Pro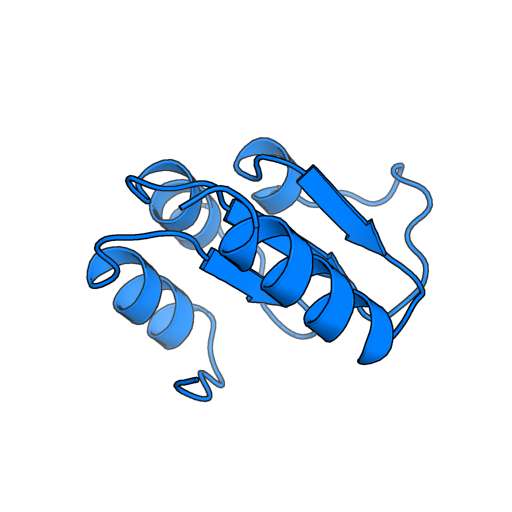tein AF-A0A3D5E8U0-F1 (afdb_monomer_lite)

Radius of gyration: 11.93 Å; chains: 1; bounding box: 29×27×30 Å

Structure (mmCIF, N/CA/C/O backbone):
data_AF-A0A3D5E8U0-F1
#
_entry.id   AF-A0A3D5E8U0-F1
#
loop_
_atom_site.group_PDB
_atom_site.id
_atom_site.type_symbol
_atom_site.label_atom_id
_atom_site.label_alt_id
_atom_site.label_comp_id
_atom_site.label_asym_id
_atom_site.label_entity_id
_atom_site.label_seq_id
_atom_site.pdbx_PDB_ins_code
_atom_site.Cartn_x
_atom_site.Cartn_y
_atom_site.Cartn_z
_atom_site.occupancy
_atom_site.B_iso_or_equiv
_atom_site.auth_seq_id
_atom_site.auth_comp_id
_atom_site.auth_asym_id
_atom_site.auth_atom_id
_atom_site.pdbx_PDB_model_num
ATOM 1 N N . MET A 1 1 ? -11.120 -9.172 0.183 1.00 51.50 1 MET A N 1
ATOM 2 C CA . MET A 1 1 ? -10.412 -8.264 -0.746 1.00 51.50 1 MET A CA 1
ATOM 3 C C . MET A 1 1 ? -11.406 -7.805 -1.797 1.00 51.50 1 MET A C 1
ATOM 5 O O . MET A 1 1 ? -12.091 -8.659 -2.343 1.00 51.50 1 MET A O 1
ATOM 9 N N . CYS A 1 2 ? -11.516 -6.503 -2.059 1.00 49.66 2 CYS A N 1
ATOM 10 C CA . CYS A 1 2 ? -12.320 -5.979 -3.168 1.00 49.66 2 CYS A CA 1
ATOM 11 C C . CYS A 1 2 ? -11.387 -5.769 -4.371 1.00 49.66 2 CYS A C 1
ATOM 13 O O . CYS A 1 2 ? -10.464 -4.961 -4.248 1.00 49.66 2 CYS A O 1
ATOM 15 N N . PRO A 1 3 ? -11.551 -6.487 -5.498 1.00 59.72 3 PRO A N 1
ATOM 16 C CA . PRO A 1 3 ? -10.702 -6.280 -6.664 1.00 59.72 3 PRO A CA 1
ATOM 17 C C . PRO A 1 3 ? -11.051 -4.933 -7.306 1.00 59.72 3 PRO A C 1
ATOM 19 O O . PRO A 1 3 ? -12.081 -4.802 -7.959 1.00 59.72 3 PRO A O 1
ATOM 22 N N . CYS A 1 4 ? -10.201 -3.930 -7.099 1.00 68.56 4 CYS A N 1
ATOM 23 C CA . CYS A 1 4 ? -10.293 -2.642 -7.781 1.00 68.56 4 CYS A CA 1
ATOM 24 C C . CYS A 1 4 ? -9.448 -2.718 -9.058 1.00 68.56 4 CYS A C 1
ATOM 26 O O . CYS A 1 4 ? -8.323 -3.214 -9.016 1.00 68.56 4 CYS A O 1
ATOM 28 N N . ARG A 1 5 ? -9.990 -2.275 -10.193 1.00 72.00 5 ARG A N 1
ATOM 29 C CA . ARG A 1 5 ? -9.350 -2.351 -11.518 1.00 72.00 5 ARG A CA 1
ATOM 30 C C . ARG A 1 5 ? -8.837 -1.000 -12.006 1.00 72.00 5 ARG A C 1
ATOM 32 O O . ARG A 1 5 ? -8.059 -0.957 -12.951 1.00 72.00 5 ARG A O 1
ATOM 39 N N . THR A 1 6 ? -9.267 0.090 -11.378 1.00 86.88 6 THR A N 1
ATOM 40 C CA . THR A 1 6 ? -8.863 1.455 -11.732 1.00 86.88 6 THR A CA 1
ATOM 41 C C . THR A 1 6 ? -8.364 2.229 -10.515 1.00 86.88 6 THR A C 1
ATOM 43 O O . THR A 1 6 ? -8.785 1.974 -9.385 1.00 86.88 6 THR A O 1
ATOM 46 N N . THR A 1 7 ? -7.517 3.239 -10.742 1.00 89.94 7 THR A N 1
ATOM 47 C CA . THR A 1 7 ? -7.053 4.152 -9.683 1.00 89.94 7 THR A CA 1
ATOM 48 C C . THR A 1 7 ? -8.223 4.802 -8.933 1.00 89.94 7 THR A C 1
ATOM 50 O O . THR A 1 7 ? -8.168 4.935 -7.712 1.00 89.94 7 THR A O 1
ATOM 53 N N . ALA A 1 8 ? -9.310 5.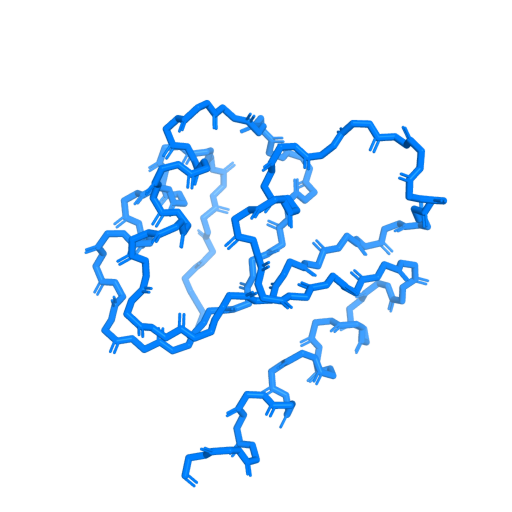157 -9.627 1.00 89.88 8 ALA A N 1
ATOM 54 C CA . ALA A 1 8 ? -10.491 5.768 -9.013 1.00 89.88 8 ALA A CA 1
ATOM 55 C C . ALA A 1 8 ? -11.209 4.823 -8.031 1.00 89.88 8 ALA A C 1
ATOM 57 O O . ALA A 1 8 ? -11.579 5.240 -6.933 1.00 89.88 8 ALA A O 1
ATOM 58 N N . GLU A 1 9 ? -11.365 3.546 -8.390 1.00 90.31 9 GLU A N 1
ATOM 59 C CA . GLU A 1 9 ? -11.948 2.532 -7.500 1.00 90.31 9 GLU A CA 1
ATOM 60 C C . GLU A 1 9 ? -11.069 2.293 -6.273 1.00 90.31 9 GLU A C 1
ATOM 62 O O . GLU A 1 9 ? -11.581 2.188 -5.161 1.00 90.31 9 GLU A O 1
ATOM 67 N N . VAL A 1 10 ? -9.745 2.266 -6.457 1.00 91.38 10 VAL A N 1
ATOM 68 C CA . VAL A 1 10 ? -8.794 2.124 -5.348 1.00 91.38 10 VAL A CA 1
ATOM 69 C C . VAL A 1 10 ? -8.894 3.315 -4.398 1.00 91.38 10 VAL A C 1
ATOM 71 O O . VAL A 1 10 ? -8.980 3.123 -3.189 1.00 91.38 10 VAL A O 1
ATOM 74 N N . VAL A 1 11 ? -8.947 4.544 -4.918 1.00 93.19 11 VAL A N 1
ATOM 75 C CA . VAL A 1 11 ? -9.142 5.757 -4.106 1.00 93.19 11 VAL A CA 1
ATOM 76 C C . VAL A 1 11 ? -10.447 5.690 -3.313 1.00 93.19 11 VAL A C 1
ATOM 78 O O . VAL A 1 11 ? -10.446 5.962 -2.110 1.00 93.19 11 VAL A O 1
ATOM 81 N N . ALA A 1 12 ? -11.550 5.306 -3.959 1.00 91.56 12 ALA A N 1
ATOM 82 C CA . ALA A 1 12 ? -12.839 5.146 -3.294 1.00 91.56 12 ALA A CA 1
ATOM 83 C C . ALA A 1 12 ? -12.781 4.075 -2.192 1.00 91.56 12 ALA A C 1
ATOM 85 O O . ALA A 1 12 ? -13.254 4.312 -1.079 1.00 91.56 12 ALA A O 1
ATOM 86 N N . ALA A 1 13 ? -12.140 2.934 -2.465 1.00 91.50 13 ALA A N 1
ATOM 87 C CA . ALA A 1 13 ? -11.946 1.873 -1.486 1.00 91.50 13 ALA A CA 1
ATOM 88 C C . ALA A 1 13 ? -11.131 2.370 -0.284 1.00 91.50 13 ALA A C 1
ATOM 90 O O . ALA A 1 13 ? -11.586 2.222 0.848 1.00 91.50 13 ALA A O 1
ATOM 91 N N . LEU A 1 14 ? -9.996 3.038 -0.511 1.00 91.19 14 LEU A N 1
ATOM 92 C CA . LEU A 1 14 ? -9.151 3.607 0.547 1.00 91.19 14 LEU A CA 1
ATOM 93 C C . LEU A 1 14 ? -9.917 4.585 1.446 1.00 91.19 14 LEU A C 1
ATOM 95 O O . LEU A 1 14 ? -9.738 4.560 2.659 1.00 91.19 14 LEU A O 1
ATOM 99 N N . CYS A 1 15 ? -10.813 5.395 0.877 1.00 89.31 15 CYS A N 1
ATOM 100 C CA . CYS A 1 15 ? -11.636 6.332 1.647 1.00 89.31 15 CYS A CA 1
ATOM 101 C C . CYS A 1 15 ? -12.674 5.640 2.548 1.00 89.31 15 CYS A C 1
ATOM 103 O O . CYS A 1 15 ? -13.158 6.253 3.496 1.00 89.31 15 CYS A O 1
ATOM 105 N N . SER A 1 16 ? -13.029 4.387 2.255 1.00 88.50 16 SER A N 1
ATOM 106 C CA . SER A 1 16 ? -13.994 3.592 3.027 1.00 88.50 16 SER A CA 1
ATOM 107 C C . SER A 1 16 ? -13.346 2.663 4.063 1.00 88.50 16 SER A C 1
ATOM 109 O O . SER A 1 16 ? -14.049 2.052 4.868 1.00 88.50 16 SER A O 1
ATOM 111 N N . VAL A 1 17 ? -12.014 2.533 4.055 1.00 89.69 17 VAL A N 1
ATOM 112 C CA . VAL A 1 17 ? -11.298 1.617 4.948 1.00 89.69 17 VAL A CA 1
ATOM 113 C C . VAL A 1 17 ? -11.125 2.224 6.341 1.00 89.69 17 VAL A C 1
ATOM 115 O O . VAL A 1 17 ? -10.588 3.315 6.503 1.00 89.69 17 VAL A O 1
ATOM 118 N N . ALA A 1 18 ? -11.503 1.456 7.366 1.00 86.12 18 ALA A N 1
ATOM 119 C CA . ALA A 1 18 ? -11.335 1.812 8.777 1.00 86.12 18 ALA A CA 1
ATOM 120 C C . ALA A 1 18 ? -10.098 1.173 9.452 1.00 86.12 18 ALA A C 1
ATOM 122 O O . ALA A 1 18 ? -9.966 1.244 10.670 1.00 86.12 18 ALA A O 1
ATOM 123 N N . GLY A 1 19 ? -9.197 0.527 8.701 1.00 89.25 19 GLY A N 1
ATOM 124 C CA . GLY A 1 19 ? -8.100 -0.273 9.262 1.00 89.25 19 GLY A CA 1
ATOM 125 C C . GLY A 1 19 ? -6.825 -0.298 8.419 1.00 89.25 19 GLY A C 1
ATOM 126 O O . GLY A 1 19 ? -6.525 0.641 7.686 1.00 89.25 19 GLY A O 1
ATOM 127 N N . HIS A 1 20 ? -6.044 -1.369 8.566 1.00 93.56 20 HIS A N 1
ATOM 128 C CA . HIS A 1 20 ? -4.809 -1.579 7.811 1.00 93.56 20 HIS A CA 1
ATOM 129 C C . HIS A 1 20 ? -5.074 -1.920 6.339 1.00 93.56 20 HIS A C 1
ATOM 131 O O . HIS A 1 20 ? -6.058 -2.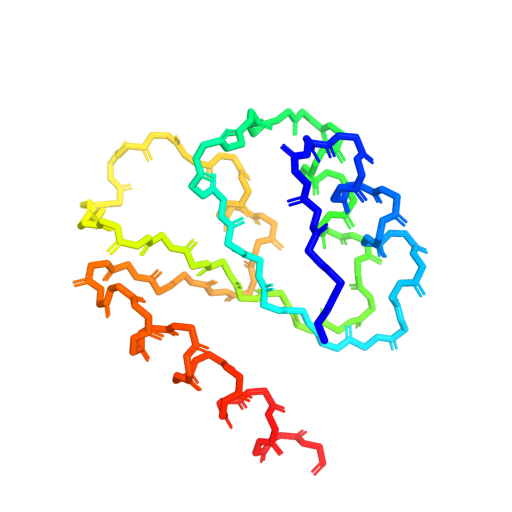587 6.017 1.00 93.56 20 HIS A O 1
ATOM 137 N N . VAL A 1 21 ? -4.170 -1.500 5.452 1.00 94.56 21 VAL A N 1
ATOM 138 C CA . VAL A 1 21 ? -4.282 -1.706 4.003 1.00 94.56 21 VAL A CA 1
ATOM 139 C C . VAL A 1 21 ? -3.004 -2.312 3.439 1.00 94.56 21 VAL A C 1
ATOM 141 O O . VAL A 1 21 ? -1.902 -1.837 3.705 1.00 94.56 21 VAL A O 1
ATOM 144 N N . VAL A 1 22 ? -3.173 -3.321 2.585 1.00 94.88 22 VAL A N 1
ATOM 145 C CA . VAL A 1 22 ? -2.154 -3.744 1.620 1.00 94.88 22 VAL A CA 1
ATOM 146 C C . VAL A 1 22 ? -2.546 -3.178 0.261 1.00 94.88 22 VAL A C 1
ATOM 148 O O . VAL A 1 22 ? -3.621 -3.493 -0.248 1.00 94.88 22 VAL A O 1
ATOM 151 N N . LEU A 1 23 ? -1.697 -2.322 -0.305 1.00 94.31 23 LEU A N 1
ATOM 152 C CA . LEU A 1 23 ? -1.952 -1.610 -1.552 1.00 94.31 23 LEU A CA 1
ATOM 153 C C . LEU A 1 23 ? -1.007 -2.115 -2.644 1.00 94.31 23 LEU A C 1
ATOM 155 O O . LEU A 1 23 ? 0.168 -1.755 -2.673 1.00 94.31 23 LEU A O 1
ATOM 159 N N . CYS A 1 24 ? -1.526 -2.944 -3.547 1.00 92.50 24 CYS A N 1
ATOM 160 C CA . CYS A 1 24 ? -0.809 -3.325 -4.760 1.00 92.50 24 CYS A CA 1
ATOM 161 C C . CYS A 1 24 ? -0.977 -2.219 -5.808 1.00 92.50 24 CYS A C 1
ATOM 163 O O . CYS A 1 24 ? 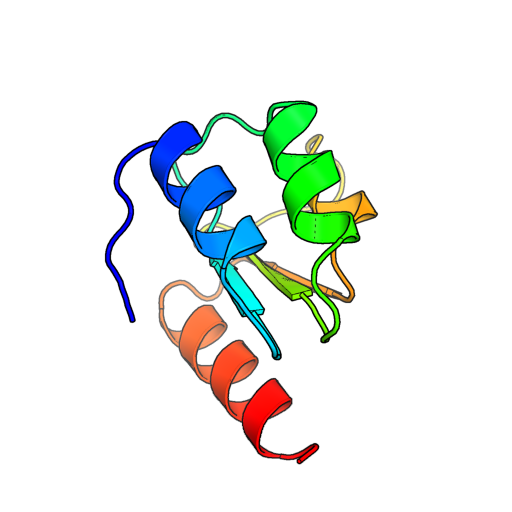-2.112 -1.880 -6.144 1.00 92.50 24 CYS A O 1
ATOM 165 N N . VAL A 1 25 ? 0.128 -1.649 -6.296 1.00 89.44 25 VAL A N 1
ATOM 166 C CA . VAL A 1 25 ? 0.093 -0.525 -7.256 1.00 89.44 25 VAL A CA 1
ATOM 167 C C . VAL A 1 25 ? 0.385 -0.928 -8.700 1.00 89.44 25 VAL A C 1
ATOM 169 O O . VAL A 1 25 ? 0.442 -0.066 -9.572 1.00 89.44 25 VAL A O 1
ATOM 172 N N . GLU A 1 26 ? 0.569 -2.220 -8.975 1.00 87.31 26 GLU A N 1
ATOM 173 C CA . GLU A 1 26 ? 0.871 -2.674 -10.332 1.00 87.31 26 GLU A CA 1
ATOM 174 C C . GLU A 1 26 ? -0.250 -2.338 -11.314 1.00 87.31 26 GLU A C 1
ATOM 176 O O . GLU A 1 26 ? -1.419 -2.650 -11.085 1.00 87.31 26 GLU A O 1
ATOM 181 N N . GLY A 1 27 ? 0.125 -1.684 -12.415 1.00 84.81 27 GLY A N 1
ATOM 182 C CA . GLY A 1 27 ? -0.811 -1.209 -13.431 1.00 84.81 27 GLY A CA 1
ATOM 183 C C . GLY A 1 27 ? -1.692 -0.027 -13.005 1.00 84.81 27 GLY A C 1
ATOM 184 O O . GLY A 1 27 ? -2.571 0.359 -13.774 1.00 84.81 27 GLY A O 1
ATOM 185 N N . LEU A 1 28 ? -1.479 0.562 -11.821 1.00 88.12 28 LEU A N 1
ATOM 186 C CA . LEU A 1 28 ? -2.182 1.770 -11.389 1.00 88.12 28 LEU A CA 1
ATOM 187 C C . LEU A 1 28 ? -1.388 3.028 -11.733 1.00 88.12 28 LEU A C 1
ATOM 189 O O . LEU A 1 28 ? -0.170 3.090 -11.578 1.00 88.12 28 LEU A O 1
ATOM 193 N N . GLU A 1 29 ? -2.105 4.081 -12.112 1.00 89.50 29 GLU A N 1
ATOM 194 C CA . GLU A 1 29 ? -1.531 5.422 -12.131 1.00 89.50 29 GLU A CA 1
ATOM 195 C C . GLU A 1 29 ? -1.398 5.934 -10.689 1.00 89.50 29 GLU A C 1
ATOM 197 O O . GLU A 1 29 ? -2.402 6.089 -9.983 1.00 89.50 29 GLU A O 1
ATOM 202 N N . GLU A 1 30 ? -0.167 6.215 -10.254 1.00 90.38 30 GLU A N 1
ATOM 203 C CA . GLU A 1 30 ? 0.148 6.780 -8.935 1.00 90.38 30 GLU A CA 1
ATOM 204 C C . GLU A 1 30 ? -0.144 8.294 -8.875 1.00 90.38 30 GLU A C 1
ATOM 206 O O . GLU A 1 30 ? 0.749 9.131 -8.726 1.00 90.38 30 GLU A O 1
ATOM 211 N N . SER A 1 31 ? -1.422 8.652 -9.012 1.00 91.88 31 SER A N 1
ATOM 212 C CA . SER A 1 31 ? -1.910 10.036 -8.986 1.00 91.88 31 SER A CA 1
ATOM 213 C C . SER A 1 31 ? -1.793 10.691 -7.603 1.00 91.88 31 SER A C 1
ATOM 215 O O . SER A 1 31 ? -1.703 10.029 -6.563 1.00 91.88 31 SER A O 1
ATOM 217 N N . LYS A 1 32 ? -1.865 12.029 -7.561 1.00 93.69 32 LYS A N 1
ATOM 218 C CA . LYS A 1 32 ? -1.869 12.794 -6.298 1.00 93.69 32 LYS A CA 1
ATOM 219 C C . LYS A 1 32 ? -3.044 12.399 -5.401 1.00 93.69 32 LYS A C 1
ATOM 221 O O . LYS A 1 32 ? -2.919 12.393 -4.178 1.00 93.69 32 LYS A O 1
ATOM 226 N N . GLU A 1 33 ? -4.178 12.067 -6.001 1.00 94.31 33 GLU A N 1
ATOM 227 C CA . GLU A 1 33 ? -5.386 11.596 -5.339 1.00 94.31 33 GLU A CA 1
ATOM 228 C C . GLU A 1 33 ? -5.159 10.248 -4.658 1.00 94.31 33 GLU A C 1
ATOM 230 O O . GLU A 1 33 ? -5.570 10.085 -3.510 1.00 94.31 33 GLU A O 1
ATOM 235 N N . LEU A 1 34 ? -4.456 9.319 -5.315 1.00 93.94 34 LEU A N 1
ATOM 236 C CA . LEU A 1 34 ? -4.106 8.026 -4.730 1.00 93.94 34 LEU A CA 1
ATOM 237 C C . LEU A 1 34 ? -3.188 8.188 -3.517 1.00 93.94 34 LEU A C 1
ATOM 239 O O . LEU A 1 34 ? -3.461 7.622 -2.460 1.00 93.94 34 LEU A O 1
ATOM 243 N N . VAL A 1 35 ? -2.157 9.027 -3.632 1.00 95.44 35 VAL A N 1
ATOM 244 C CA . VAL A 1 35 ? -1.250 9.354 -2.517 1.00 95.44 35 VAL A CA 1
ATOM 245 C C . VAL A 1 35 ? -2.020 9.988 -1.352 1.00 95.44 35 VAL A C 1
ATOM 247 O O . VAL A 1 35 ? -1.854 9.614 -0.188 1.00 95.44 35 VAL A O 1
ATOM 250 N N . LYS A 1 36 ? -2.917 10.933 -1.652 1.00 95.94 36 LYS A N 1
ATOM 251 C CA . LYS A 1 36 ? -3.763 11.594 -0.650 1.00 95.94 36 LYS A CA 1
ATOM 252 C C . LYS A 1 36 ? -4.739 10.626 0.021 1.00 95.94 36 LYS A C 1
ATOM 254 O O . LYS A 1 36 ? -4.995 10.763 1.211 1.00 95.94 36 LYS A O 1
ATOM 259 N N . ALA A 1 37 ? -5.296 9.672 -0.718 1.00 94.75 37 ALA A N 1
ATOM 260 C CA . ALA A 1 37 ? -6.171 8.651 -0.159 1.00 94.75 37 ALA A CA 1
ATOM 261 C C . ALA A 1 37 ? -5.388 7.690 0.748 1.00 94.75 37 ALA A C 1
ATOM 263 O O . ALA A 1 37 ? -5.800 7.462 1.881 1.00 94.75 37 ALA A O 1
ATOM 264 N N . ALA A 1 38 ? -4.225 7.209 0.298 1.00 95.12 38 ALA A N 1
ATOM 265 C CA . ALA A 1 38 ? -3.360 6.317 1.069 1.00 95.12 38 ALA A CA 1
ATOM 266 C C . ALA A 1 38 ? -2.889 6.960 2.387 1.00 95.12 38 ALA A C 1
ATOM 268 O O . ALA A 1 38 ? -3.000 6.352 3.445 1.00 95.12 38 ALA A O 1
ATOM 269 N N . SER A 1 39 ? -2.460 8.224 2.351 1.00 94.81 39 SER A N 1
ATOM 270 C CA . SER A 1 39 ? -2.019 8.973 3.546 1.00 94.81 39 SER A CA 1
ATOM 271 C C . SER A 1 39 ? -3.126 9.279 4.563 1.00 94.81 39 SER A C 1
ATOM 273 O O . SER A 1 39 ? -2.829 9.682 5.686 1.00 94.81 39 SER A O 1
ATOM 275 N N . ARG A 1 40 ? -4.400 9.119 4.188 1.00 95.25 40 ARG A N 1
ATOM 276 C CA . ARG A 1 40 ? -5.559 9.337 5.069 1.00 95.25 40 ARG A CA 1
ATOM 277 C C . ARG A 1 40 ? -6.097 8.054 5.688 1.00 95.25 40 ARG A C 1
ATOM 279 O O . ARG A 1 40 ? -7.024 8.130 6.493 1.00 95.25 40 ARG A O 1
ATOM 286 N N . VAL A 1 41 ? -5.552 6.897 5.315 1.00 94.50 41 VAL A N 1
ATOM 287 C CA . VAL A 1 41 ? -5.941 5.621 5.91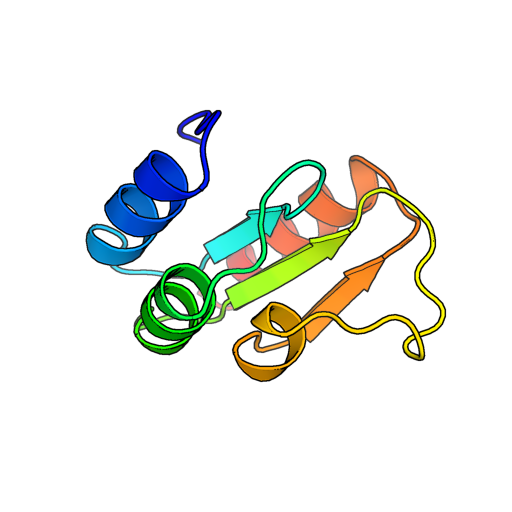4 1.00 94.50 41 VAL A CA 1
ATOM 288 C C . VAL A 1 41 ? -5.600 5.663 7.412 1.00 94.50 41 VAL A C 1
ATOM 290 O O . VAL A 1 41 ? -4.475 6.010 7.765 1.00 94.50 41 VAL A O 1
ATOM 293 N N . PRO A 1 42 ? -6.544 5.326 8.312 1.00 91.94 42 PRO A N 1
ATOM 294 C CA . PRO A 1 42 ? -6.308 5.404 9.757 1.00 91.94 42 PRO A CA 1
ATOM 295 C C . PRO A 1 42 ? -5.306 4.351 10.257 1.00 91.94 42 PRO A C 1
ATOM 297 O O . PRO A 1 42 ? -4.692 4.524 11.307 1.00 91.94 42 PRO A O 1
ATOM 300 N N . GLY A 1 43 ? -5.148 3.247 9.523 1.00 91.44 43 GLY A N 1
ATOM 301 C CA . GLY A 1 43 ? -4.166 2.207 9.802 1.00 91.44 43 GLY A CA 1
ATOM 302 C C . GLY A 1 43 ? -2.894 2.309 8.956 1.00 91.44 43 GLY A C 1
ATOM 303 O O . GLY A 1 43 ? -2.752 3.140 8.068 1.00 91.44 43 GLY A O 1
ATOM 304 N N . LYS A 1 44 ? -1.964 1.385 9.210 1.00 94.44 44 LYS A N 1
ATOM 305 C CA . LYS A 1 44 ? -0.783 1.151 8.370 1.00 94.44 44 LYS A CA 1
ATOM 306 C C . LYS A 1 44 ? -1.164 0.842 6.920 1.00 94.44 44 LYS A C 1
ATOM 308 O O . LYS A 1 44 ? -2.060 0.031 6.677 1.00 94.44 44 LYS A O 1
ATOM 313 N N . VAL A 1 45 ? -0.411 1.417 5.989 1.00 95.88 45 VAL A N 1
ATOM 314 C CA . VAL A 1 45 ? -0.490 1.126 4.553 1.00 95.88 45 VAL A CA 1
ATOM 315 C C . VAL A 1 45 ? 0.814 0.470 4.130 1.00 95.88 45 VAL A C 1
ATOM 317 O O . VAL A 1 45 ? 1.871 1.082 4.241 1.00 95.88 45 VAL A O 1
ATOM 320 N N . ILE A 1 46 ? 0.761 -0.768 3.652 1.00 96.38 46 ILE A N 1
ATOM 321 C CA . ILE A 1 46 ? 1.919 -1.439 3.059 1.00 96.38 46 ILE A CA 1
ATOM 322 C C . ILE A 1 46 ? 1.739 -1.430 1.551 1.00 96.38 46 ILE A C 1
ATOM 324 O O . ILE A 1 46 ? 0.796 -2.030 1.034 1.00 96.38 46 ILE A O 1
ATOM 328 N N . GLN A 1 47 ? 2.634 -0.747 0.845 1.00 95.06 47 GLN A N 1
ATOM 329 C CA . GLN A 1 47 ? 2.673 -0.824 -0.605 1.00 95.06 47 GLN A CA 1
ATOM 330 C C . GLN A 1 47 ? 3.311 -2.145 -1.024 1.00 95.06 47 GLN A C 1
ATOM 332 O O . GLN A 1 47 ? 4.341 -2.550 -0.483 1.00 95.06 47 GLN A O 1
ATOM 337 N N . VAL A 1 48 ? 2.727 -2.788 -2.029 1.00 95.12 48 VAL A N 1
ATOM 338 C CA . VAL A 1 48 ? 3.303 -3.962 -2.675 1.00 95.12 48 VAL A CA 1
ATOM 339 C C . VAL A 1 48 ? 3.514 -3.671 -4.156 1.00 95.12 48 VAL A C 1
ATOM 341 O O . VAL A 1 48 ? 2.594 -3.235 -4.852 1.00 95.12 48 VAL A O 1
ATOM 344 N N . LYS A 1 49 ? 4.734 -3.919 -4.630 1.00 92.81 49 LYS A N 1
ATOM 345 C CA . LYS A 1 49 ? 5.093 -3.977 -6.049 1.00 92.81 49 LYS A CA 1
ATOM 346 C C . LYS A 1 49 ? 5.392 -5.438 -6.373 1.00 92.81 49 LYS A C 1
ATOM 348 O O . LYS A 1 49 ? 6.150 -6.089 -5.653 1.00 92.81 49 LYS A O 1
ATOM 353 N N . LEU A 1 50 ? 4.731 -5.996 -7.385 1.00 90.88 50 LEU A N 1
ATOM 354 C CA . LEU A 1 50 ? 4.889 -7.426 -7.688 1.00 90.88 50 LEU A CA 1
ATOM 355 C C . LEU A 1 50 ? 6.263 -7.691 -8.304 1.00 90.88 50 LEU A C 1
ATOM 357 O O . LEU A 1 50 ? 6.890 -8.707 -7.997 1.00 90.88 50 LEU A O 1
ATOM 361 N N . GLU A 1 51 ? 6.729 -6.750 -9.121 1.00 89.56 51 GLU A N 1
ATOM 362 C CA . GLU A 1 51 ? 8.046 -6.771 -9.741 1.00 89.56 51 GLU A CA 1
ATOM 363 C C . GLU A 1 51 ? 9.123 -6.177 -8.826 1.00 89.56 51 GLU A C 1
ATOM 365 O O . GLU A 1 51 ? 8.841 -5.538 -7.805 1.00 89.56 51 GLU A O 1
ATOM 370 N N . GLY A 1 52 ? 10.384 -6.438 -9.177 1.00 87.19 52 GLY A N 1
ATOM 371 C CA . GLY A 1 52 ? 11.533 -5.889 -8.467 1.00 87.19 52 GLY A CA 1
ATOM 372 C C . GLY A 1 52 ? 11.557 -4.365 -8.558 1.00 87.19 52 GLY A C 1
ATOM 373 O O . GLY A 1 52 ? 11.366 -3.796 -9.629 1.00 87.19 52 GLY A O 1
ATOM 374 N N . TRP A 1 53 ? 11.818 -3.705 -7.432 1.00 87.38 53 TRP A N 1
ATOM 375 C CA . TRP A 1 53 ? 11.985 -2.258 -7.367 1.00 87.38 53 TRP A CA 1
ATOM 376 C C . TRP A 1 53 ? 13.274 -1.937 -6.625 1.00 87.38 53 TRP A C 1
ATOM 378 O O . TRP A 1 53 ? 13.497 -2.407 -5.511 1.00 87.38 53 TRP A O 1
ATOM 388 N N . ASP A 1 54 ? 14.124 -1.147 -7.267 1.00 83.88 54 ASP A N 1
ATOM 389 C CA . ASP A 1 54 ? 15.446 -0.749 -6.779 1.00 83.88 54 ASP A CA 1
ATOM 390 C C . ASP A 1 54 ? 15.403 0.439 -5.804 1.00 83.88 54 ASP A C 1
ATOM 392 O O . ASP A 1 54 ? 16.438 0.858 -5.289 1.00 83.88 54 ASP A O 1
ATOM 396 N N . GLY A 1 55 ? 14.214 1.001 -5.558 1.00 78.69 55 GLY A N 1
ATOM 397 C CA . GLY A 1 55 ? 14.025 2.198 -4.739 1.00 78.69 55 GLY A CA 1
ATOM 398 C C . GLY A 1 55 ? 14.388 3.510 -5.444 1.00 78.69 55 GLY A C 1
ATOM 399 O O . GLY A 1 55 ? 14.141 4.575 -4.884 1.00 78.69 55 GLY A O 1
ATOM 400 N N . ALA A 1 56 ? 14.943 3.458 -6.660 1.00 74.19 56 ALA A N 1
ATOM 401 C CA . ALA A 1 56 ? 15.289 4.629 -7.463 1.00 74.19 56 ALA A CA 1
ATOM 402 C C . ALA A 1 56 ? 14.153 5.025 -8.421 1.00 74.19 56 ALA A C 1
ATOM 404 O O . ALA A 1 56 ? 13.988 6.205 -8.735 1.00 74.19 56 ALA A O 1
ATOM 405 N N . GLY A 1 57 ? 13.335 4.061 -8.862 1.00 77.94 57 GLY A N 1
ATOM 406 C CA . GLY A 1 57 ? 12.127 4.348 -9.639 1.00 77.94 57 GLY A CA 1
ATOM 407 C C . GLY A 1 57 ? 11.115 5.182 -8.842 1.00 77.94 57 GLY A C 1
ATOM 408 O O . GLY A 1 57 ? 10.771 4.821 -7.720 1.00 77.94 57 GLY A O 1
ATOM 409 N N . ASN A 1 58 ? 10.609 6.280 -9.412 1.00 81.19 58 ASN A N 1
ATOM 410 C CA . ASN A 1 58 ? 9.653 7.156 -8.729 1.00 81.19 58 ASN A CA 1
ATOM 411 C C . ASN A 1 58 ? 8.348 6.410 -8.397 1.00 81.19 58 ASN A C 1
ATOM 413 O O . ASN A 1 58 ? 7.656 5.943 -9.299 1.00 81.19 58 ASN A O 1
ATOM 417 N N . SER A 1 59 ? 8.001 6.344 -7.111 1.00 87.56 59 SER A N 1
ATOM 418 C CA . SER A 1 59 ? 6.731 5.802 -6.623 1.00 87.56 59 SER A CA 1
ATOM 419 C C . SER A 1 59 ? 6.153 6.759 -5.576 1.00 87.56 59 SER A C 1
ATOM 421 O O . SER A 1 59 ? 6.507 6.682 -4.398 1.00 87.56 59 SER A O 1
ATOM 423 N N . PRO A 1 60 ? 5.306 7.721 -5.983 1.00 90.88 60 PRO A N 1
ATOM 424 C CA . PRO A 1 60 ? 4.701 8.688 -5.071 1.00 90.88 60 PRO A CA 1
ATOM 425 C C . PRO A 1 60 ? 3.918 8.046 -3.919 1.00 90.88 60 PRO A C 1
ATOM 427 O O . PRO A 1 60 ? 3.886 8.593 -2.816 1.00 90.88 60 PRO A O 1
ATOM 430 N N . VAL A 1 61 ? 3.305 6.879 -4.143 1.00 92.38 61 VAL A N 1
ATOM 431 C CA . VAL A 1 61 ? 2.571 6.139 -3.108 1.00 92.38 61 VAL A CA 1
ATOM 432 C C . VAL A 1 61 ? 3.511 5.618 -2.022 1.00 92.38 61 VAL A C 1
ATOM 434 O O . VAL A 1 61 ? 3.103 5.570 -0.861 1.00 92.38 61 VAL A O 1
ATOM 437 N N . ALA A 1 62 ? 4.777 5.333 -2.347 1.00 92.31 62 ALA A N 1
ATOM 438 C CA . ALA A 1 62 ? 5.769 4.869 -1.374 1.00 92.31 62 ALA A CA 1
ATOM 439 C C . ALA A 1 62 ? 6.006 5.889 -0.257 1.00 92.31 62 ALA A C 1
ATOM 441 O O . ALA A 1 62 ? 6.273 5.505 0.876 1.00 92.31 62 ALA A O 1
ATOM 442 N N . VAL A 1 63 ? 5.839 7.182 -0.553 1.00 90.94 63 VAL A N 1
ATOM 443 C CA . VAL A 1 63 ? 5.956 8.270 0.431 1.00 90.94 63 VAL A CA 1
ATOM 444 C C . VAL A 1 63 ? 4.795 8.265 1.431 1.00 90.94 63 VAL A C 1
ATOM 446 O O . VAL A 1 63 ? 4.971 8.652 2.583 1.00 90.94 63 VAL A O 1
ATOM 449 N N . ALA A 1 64 ? 3.604 7.839 1.004 1.00 92.38 64 ALA A N 1
ATOM 450 C CA . ALA A 1 64 ? 2.428 7.726 1.867 1.00 92.38 64 ALA A CA 1
ATOM 451 C C . ALA A 1 64 ? 2.332 6.365 2.579 1.00 92.38 64 ALA A C 1
ATOM 453 O O . ALA A 1 64 ? 1.540 6.216 3.511 1.00 92.38 64 ALA A O 1
ATOM 454 N N . ALA A 1 65 ? 3.103 5.368 2.141 1.00 93.75 65 ALA A N 1
ATOM 455 C CA . ALA A 1 65 ? 3.110 4.036 2.720 1.00 93.75 65 ALA A CA 1
ATOM 456 C C . ALA A 1 65 ? 3.949 3.978 4.008 1.00 93.75 65 ALA A C 1
ATOM 458 O O . ALA A 1 65 ? 4.979 4.625 4.156 1.00 93.75 65 ALA A O 1
ATOM 459 N N . THR A 1 66 ? 3.528 3.134 4.947 1.00 95.00 66 THR A N 1
ATOM 460 C CA . THR A 1 66 ? 4.301 2.767 6.143 1.00 95.00 66 THR A CA 1
ATOM 461 C C . THR A 1 66 ? 5.532 1.928 5.789 1.00 95.00 66 THR A C 1
ATOM 463 O O . THR A 1 66 ? 6.528 1.949 6.506 1.00 95.00 66 THR A O 1
ATOM 466 N N . GLY A 1 67 ? 5.454 1.163 4.703 1.00 94.19 67 GLY A N 1
ATOM 467 C CA . GLY A 1 67 ? 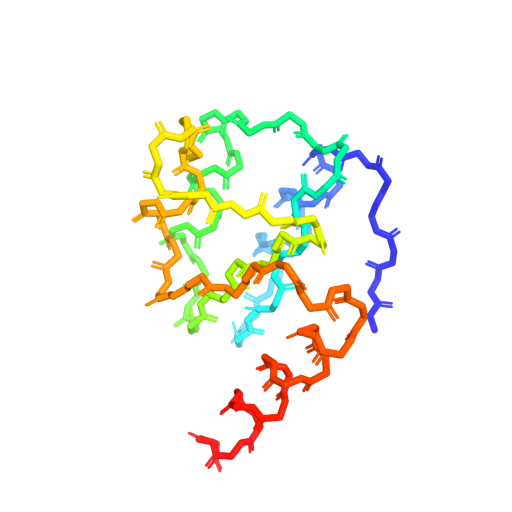6.545 0.345 4.194 1.00 94.19 67 GLY A CA 1
ATOM 468 C C . GLY A 1 67 ? 6.236 -0.179 2.797 1.00 94.19 67 GLY A C 1
ATOM 469 O O . GLY A 1 67 ? 5.083 -0.150 2.357 1.00 94.19 67 GLY A O 1
ATOM 470 N N . VAL A 1 68 ? 7.272 -0.665 2.116 1.00 94.50 68 VAL A N 1
ATOM 471 C CA . VAL A 1 68 ? 7.181 -1.197 0.753 1.00 94.50 68 VAL A CA 1
ATOM 472 C C . VAL A 1 68 ? 7.723 -2.623 0.712 1.00 94.50 68 VAL A C 1
ATOM 474 O O . VAL A 1 68 ? 8.781 -2.905 1.271 1.00 94.50 68 VAL A O 1
ATOM 477 N N . VAL A 1 69 ? 7.005 -3.514 0.029 1.00 94.62 69 VAL A N 1
ATOM 478 C CA . VAL A 1 69 ? 7.447 -4.869 -0.328 1.00 94.62 69 VAL A CA 1
ATOM 479 C C . VAL A 1 69 ? 7.525 -4.951 -1.850 1.00 94.62 69 VAL A C 1
ATOM 481 O O . VAL A 1 69 ? 6.543 -4.653 -2.525 1.00 94.62 69 VAL A O 1
ATOM 484 N N . ALA A 1 70 ? 8.674 -5.343 -2.402 1.00 94.31 70 ALA A N 1
ATOM 485 C CA . ALA A 1 70 ? 8.887 -5.401 -3.849 1.00 94.31 70 ALA A CA 1
ATOM 486 C C . ALA A 1 70 ? 9.608 -6.686 -4.277 1.00 94.31 70 ALA A C 1
ATOM 488 O O . ALA A 1 70 ? 10.455 -7.186 -3.541 1.00 94.31 70 ALA A O 1
ATOM 489 N N . GLY A 1 71 ? 9.293 -7.201 -5.468 1.00 93.88 71 GLY A N 1
ATOM 490 C CA . GLY A 1 71 ? 10.022 -8.309 -6.103 1.00 93.88 71 GLY A CA 1
ATOM 491 C C . GLY A 1 71 ? 9.648 -9.721 -5.650 1.00 93.88 71 GLY A C 1
ATOM 492 O O . GLY A 1 71 ? 10.317 -10.676 -6.036 1.00 93.88 71 GLY A O 1
ATOM 493 N N . PHE A 1 72 ? 8.586 -9.878 -4.857 1.00 92.94 72 PHE A N 1
ATOM 494 C CA . PHE A 1 72 ? 8.151 -11.181 -4.329 1.00 92.94 72 PHE A CA 1
ATOM 495 C C . PHE A 1 72 ? 6.829 -11.677 -4.932 1.00 92.94 72 PHE A C 1
ATOM 497 O O . PHE A 1 72 ? 6.270 -12.667 -4.458 1.00 92.94 72 PHE A O 1
ATOM 504 N N . GLY A 1 73 ? 6.293 -10.991 -5.949 1.00 91.75 73 GLY A N 1
ATOM 505 C CA . GLY A 1 73 ? 4.998 -11.325 -6.537 1.00 91.75 73 GLY A CA 1
ATOM 506 C C . GLY A 1 73 ? 3.893 -11.457 -5.481 1.00 91.75 73 GLY A C 1
ATOM 507 O O . GLY A 1 73 ? 3.794 -10.654 -4.550 1.00 91.75 73 GLY A O 1
ATOM 508 N N . ILE A 1 74 ? 3.074 -12.505 -5.603 1.00 91.94 74 ILE A N 1
ATOM 509 C CA . ILE A 1 74 ? 1.955 -12.776 -4.685 1.00 91.94 74 ILE A CA 1
ATOM 510 C C . ILE A 1 74 ? 2.443 -13.059 -3.255 1.00 91.94 74 ILE A C 1
ATOM 512 O O . ILE A 1 74 ? 1.806 -12.610 -2.303 1.00 91.94 74 ILE A O 1
ATOM 516 N N . ALA A 1 75 ? 3.601 -13.705 -3.082 1.00 94.38 75 ALA A N 1
ATOM 517 C CA . ALA A 1 75 ? 4.152 -13.987 -1.754 1.00 94.38 75 ALA A CA 1
ATOM 518 C C . ALA A 1 75 ? 4.445 -12.697 -0.961 1.00 94.38 75 ALA A C 1
ATOM 520 O O . ALA A 1 75 ? 4.311 -12.667 0.262 1.00 94.38 75 ALA A O 1
ATOM 521 N N . GLY A 1 76 ? 4.777 -11.599 -1.652 1.00 93.69 76 GLY A N 1
ATOM 522 C CA . GLY A 1 76 ? 4.929 -10.281 -1.030 1.00 93.69 76 GLY A CA 1
ATOM 523 C C . GLY A 1 76 ? 3.617 -9.727 -0.466 1.00 93.69 76 GLY A C 1
ATOM 524 O O . GLY A 1 76 ? 3.604 -9.141 0.617 1.00 93.69 76 GLY A O 1
ATOM 525 N N . VAL A 1 77 ? 2.499 -9.966 -1.159 1.00 93.25 77 VAL A N 1
ATOM 526 C CA . VAL A 1 77 ? 1.155 -9.589 -0.693 1.00 93.25 77 VAL A CA 1
ATOM 527 C C . VAL A 1 77 ? 0.785 -10.390 0.553 1.00 93.25 77 VAL A C 1
ATOM 529 O O . VAL A 1 77 ? 0.349 -9.812 1.548 1.00 93.25 77 VAL A O 1
ATOM 532 N N . GLU A 1 78 ? 0.994 -11.706 0.530 1.00 93.88 78 GLU A N 1
ATOM 533 C CA . GLU A 1 78 ? 0.701 -12.591 1.664 1.00 93.88 78 GLU A CA 1
ATOM 534 C C . GLU A 1 78 ? 1.509 -12.206 2.908 1.00 93.88 78 GLU A C 1
ATOM 536 O O . GLU A 1 78 ? 0.956 -12.104 4.006 1.00 93.88 78 GLU A O 1
ATOM 541 N N . ALA A 1 79 ? 2.800 -11.909 2.736 1.00 94.19 79 ALA A N 1
ATOM 542 C CA . ALA A 1 79 ? 3.661 -11.441 3.815 1.00 94.19 79 ALA A CA 1
ATOM 543 C C . ALA A 1 79 ? 3.188 -10.097 4.395 1.00 94.19 79 ALA A C 1
ATOM 545 O O . ALA A 1 79 ? 3.158 -9.934 5.617 1.00 94.19 79 ALA A O 1
ATOM 546 N N . ALA A 1 80 ? 2.769 -9.153 3.545 1.00 94.12 80 ALA A N 1
ATOM 547 C CA . ALA A 1 80 ? 2.226 -7.867 3.980 1.00 94.12 80 ALA A CA 1
ATOM 548 C C . ALA A 1 80 ? 0.920 -8.033 4.777 1.00 94.12 80 ALA A C 1
ATOM 550 O O . ALA A 1 80 ? 0.759 -7.423 5.835 1.00 94.12 80 ALA A O 1
ATOM 551 N N . VAL A 1 81 ? 0.011 -8.904 4.323 1.00 92.69 81 VAL A N 1
ATOM 552 C CA . VAL A 1 81 ? -1.225 -9.232 5.055 1.00 92.69 81 VAL A CA 1
ATOM 553 C C . VAL A 1 81 ? -0.897 -9.863 6.410 1.00 92.69 81 VAL A C 1
ATOM 555 O O . VAL A 1 81 ? -1.436 -9.439 7.433 1.00 92.69 81 VAL A O 1
ATOM 558 N N . ALA A 1 82 ? 0.021 -10.833 6.446 1.00 92.12 82 ALA A N 1
ATOM 559 C CA . ALA A 1 82 ? 0.437 -11.490 7.682 1.00 92.12 82 ALA A CA 1
ATOM 560 C C . ALA A 1 82 ? 1.099 -10.517 8.672 1.00 92.12 82 ALA A C 1
ATOM 562 O O . ALA A 1 82 ? 0.869 -10.610 9.878 1.00 92.12 82 ALA A O 1
ATOM 563 N N . PHE A 1 83 ? 1.899 -9.567 8.180 1.00 91.69 83 PHE A N 1
ATOM 564 C CA . PHE A 1 83 ? 2.514 -8.525 9.003 1.00 91.69 83 PHE A CA 1
ATOM 565 C C . PHE A 1 83 ? 1.464 -7.633 9.674 1.00 91.69 83 PHE A C 1
ATOM 567 O O . PHE A 1 83 ? 1.565 -7.346 10.866 1.00 91.69 83 PHE A O 1
ATOM 574 N N . LEU A 1 84 ? 0.433 -7.232 8.929 1.00 89.50 84 LEU A N 1
ATOM 575 C CA . LEU A 1 84 ? -0.650 -6.403 9.456 1.00 89.50 84 LEU A CA 1
ATOM 576 C C . LEU A 1 84 ? -1.547 -7.171 10.436 1.00 89.50 84 LEU A C 1
ATOM 578 O O . LEU A 1 84 ? -1.981 -6.594 11.428 1.00 89.50 84 LEU A O 1
ATOM 582 N N . GLY A 1 85 ? -1.772 -8.468 10.205 1.00 80.06 85 GLY A N 1
ATOM 583 C CA . GLY A 1 85 ? -2.579 -9.322 11.083 1.00 80.06 85 GLY A CA 1
ATOM 584 C C . GLY A 1 85 ? -1.915 -9.693 12.415 1.00 80.06 85 GLY A C 1
ATOM 585 O O . GLY A 1 85 ? -2.613 -10.012 13.369 1.00 80.06 85 GLY A O 1
ATOM 586 N N . LYS A 1 86 ? -0.581 -9.634 12.515 1.00 71.12 86 LYS A N 1
ATOM 587 C CA . LYS A 1 86 ? 0.163 -9.923 13.760 1.00 71.12 86 LYS A CA 1
ATOM 588 C C . LYS A 1 86 ? 0.222 -8.751 14.747 1.00 71.12 86 LYS A C 1
ATOM 590 O O . LYS A 1 86 ? 0.725 -8.927 15.851 1.00 71.12 86 LYS A O 1
ATOM 595 N N . GLY A 1 87 ? -0.217 -7.561 14.336 1.00 53.00 87 GLY A N 1
ATOM 596 C CA . GLY A 1 87 ? -0.147 -6.336 15.138 1.00 53.00 87 GLY A CA 1
ATOM 597 C C . GLY A 1 87 ? -1.489 -5.830 15.672 1.00 53.00 87 GLY A C 1
ATOM 598 O O . GLY A 1 87 ? -1.524 -4.686 16.120 1.00 53.00 87 GLY A O 1
ATOM 599 N N . SER A 1 88 ? -2.564 -6.624 15.560 1.00 47.25 88 SER A N 1
ATOM 600 C CA . SER A 1 88 ? -3.904 -6.339 16.108 1.00 47.25 88 SER A CA 1
ATOM 601 C C . SER A 1 88 ? -4.158 -7.094 17.405 1.00 47.25 88 SER A C 1
ATOM 603 O O . SER A 1 88 ? -3.694 -8.251 17.501 1.00 47.25 88 SER A O 1
#

Foldseek 3Di:
DDDDDALVSLLVVLQVAQEEEEAECVPYDLDPSSLVSLLPRPYAYEYEYQAADPVPPDRSNCVSHPYYHHHNHVVSSVVSVVVRVVVD

pLDDT: mean 88.27, std 10.5, range [47.25, 96.38]

Sequence (88 aa):
MCPCRTTAEVVAALCSVAGHVVLCVEGLEESKELVKAASRVPGKVIQVKLEGWDGAGNSPVAVAATGVVAGFGIAGVEAAVAFLGKGS

Secondary structure (DSSP, 8-state):
-----SHHHHHHHHHH--S-EEEE-TT----HHHHHHHTT-SS-EEEEESS---S-S--HHHHHSSEEEES-HHHHHHHHHHHHHTT-